Protein AF-A0A1Y1CG40-F1 (afdb_monomer)

Mean predicted aligned error: 4.22 Å

Foldseek 3Di:
DDPVVLVVVLVPDDPVRLVVLQVVVVVVCVVVVNPPQDADVVGDCSHNCNSVVSVVVVVCVVVVHDDD

Nearest PDB structures (foldseek):
  6xqe-assembly1_12  TM=3.963E-01  e=6.251E+00  Thermus thermophilus HB8

Organism: NCBI:txid1717717

Sequence (68 aa):
MTTDELKKLQAEMPNDVLIKKVRHQISEMARTGGRSHIMCVPPEITDTDMILSELVDRYEKALGNEIE

Radius of gyration: 12.65 Å; Cα contacts (8 Å, |Δi|>4): 44; chains: 1; bounding box: 27×27×32 Å

pLDDT: mean 89.5, std 7.47, range [57.78, 96.94]

Structure (mmCIF, N/CA/C/O backbone):
data_AF-A0A1Y1CG40-F1
#
_entry.id   AF-A0A1Y1CG40-F1
#
loop_
_atom_site.group_PDB
_atom_site.id
_atom_site.type_symbol
_atom_site.label_atom_id
_atom_site.label_alt_id
_atom_site.label_comp_id
_atom_site.label_asym_id
_atom_site.label_entity_id
_atom_site.label_seq_id
_atom_site.pdbx_PDB_ins_code
_atom_site.Cartn_x
_atom_site.Cartn_y
_atom_site.Cartn_z
_atom_site.occupancy
_atom_site.B_iso_or_equiv
_atom_site.auth_seq_id
_atom_site.auth_comp_id
_atom_site.auth_asym_id
_atom_site.auth_atom_id
_atom_site.pdbx_PDB_model_num
ATOM 1 N N . MET A 1 1 ? 11.946 14.444 0.928 1.00 70.19 1 MET A N 1
ATOM 2 C CA . MET A 1 1 ? 10.715 14.150 1.676 1.00 70.19 1 MET A CA 1
ATOM 3 C C . MET A 1 1 ? 11.115 13.575 3.016 1.00 70.19 1 MET A C 1
ATOM 5 O O . MET A 1 1 ? 11.955 12.678 3.042 1.00 70.19 1 MET A O 1
ATOM 9 N N . THR A 1 2 ? 10.602 14.130 4.106 1.00 82.75 2 THR A N 1
ATOM 10 C CA . THR A 1 2 ? 10.754 13.540 5.441 1.00 82.75 2 THR A CA 1
ATOM 11 C C . THR A 1 2 ? 9.763 12.388 5.617 1.00 82.75 2 THR A C 1
ATOM 13 O O . THR A 1 2 ? 8.784 12.275 4.877 1.00 82.75 2 THR A O 1
ATOM 16 N N . THR A 1 3 ? 9.992 11.522 6.603 1.00 82.81 3 THR A N 1
ATOM 17 C CA . THR A 1 3 ? 9.068 10.422 6.923 1.00 82.81 3 THR A CA 1
ATOM 18 C C . THR A 1 3 ? 7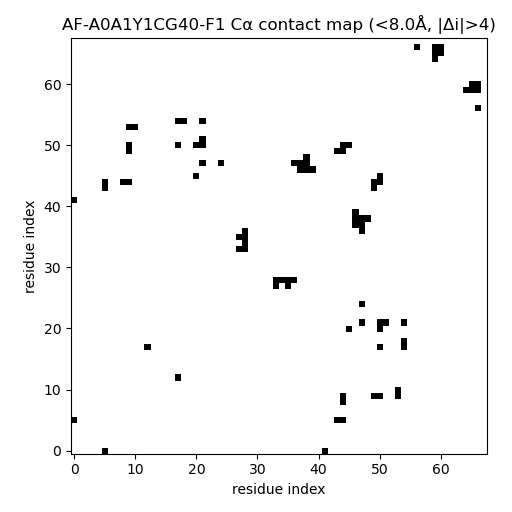.656 10.929 7.237 1.00 82.81 3 THR A C 1
ATOM 20 O O . THR A 1 3 ? 6.675 10.319 6.819 1.00 82.81 3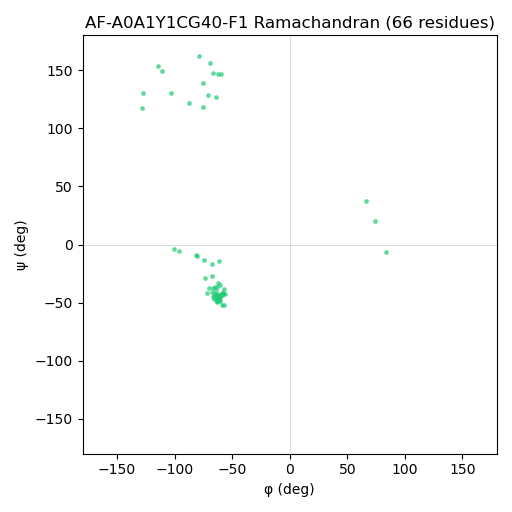 THR A O 1
ATOM 23 N N . ASP A 1 4 ? 7.543 12.067 7.924 1.00 85.19 4 ASP A N 1
ATOM 24 C CA . ASP A 1 4 ? 6.252 12.641 8.314 1.00 85.19 4 ASP A CA 1
ATOM 25 C C . ASP A 1 4 ? 5.474 13.190 7.112 1.00 85.19 4 ASP A C 1
ATOM 27 O O . ASP A 1 4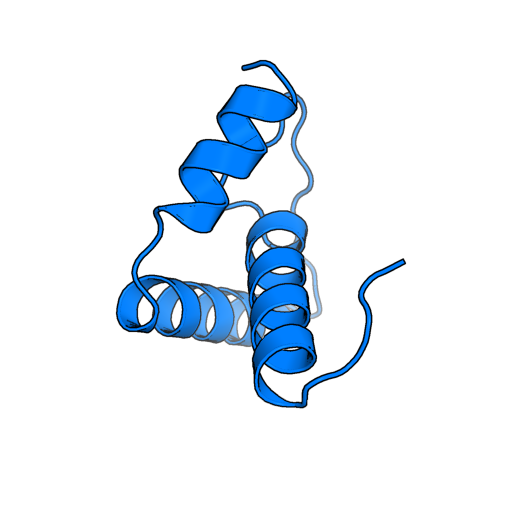 ? 4.257 13.021 7.024 1.00 85.19 4 ASP A O 1
ATOM 31 N N . GLU A 1 5 ? 6.171 13.799 6.148 1.00 85.62 5 GLU A N 1
ATOM 32 C CA . GLU A 1 5 ? 5.572 14.246 4.886 1.00 85.62 5 GLU A CA 1
ATOM 33 C C . GLU A 1 5 ? 5.029 13.064 4.076 1.00 85.62 5 GLU A C 1
ATOM 35 O O . GLU A 1 5 ? 3.908 13.129 3.572 1.00 85.62 5 GLU A O 1
ATOM 40 N N . LEU A 1 6 ? 5.791 11.969 3.995 1.00 84.50 6 LEU A N 1
ATOM 41 C CA . LEU A 1 6 ? 5.376 10.752 3.296 1.00 84.50 6 LEU A CA 1
ATOM 42 C C . LEU A 1 6 ? 4.107 10.156 3.922 1.00 84.50 6 LEU A C 1
ATOM 44 O O . LEU A 1 6 ? 3.144 9.881 3.206 1.00 84.50 6 LEU A O 1
ATOM 48 N N . LYS A 1 7 ? 4.080 10.027 5.255 1.00 86.50 7 LYS A N 1
ATOM 49 C CA . LYS A 1 7 ? 2.917 9.523 6.004 1.00 86.50 7 LYS A CA 1
ATOM 50 C C . LYS A 1 7 ? 1.677 10.384 5.787 1.00 86.50 7 LYS A C 1
ATOM 52 O O . LYS A 1 7 ? 0.585 9.863 5.578 1.00 86.50 7 LYS A O 1
ATOM 57 N N . LYS A 1 8 ? 1.840 11.709 5.803 1.00 89.06 8 LYS A N 1
ATOM 58 C CA . LYS A 1 8 ? 0.733 12.637 5.555 1.00 89.06 8 LYS A CA 1
ATOM 59 C C . LYS A 1 8 ? 0.150 12.443 4.153 1.00 89.06 8 LYS A C 1
ATOM 61 O O . LYS A 1 8 ? -1.062 12.312 4.014 1.00 89.06 8 LYS A O 1
ATOM 66 N N . LEU A 1 9 ? 1.003 12.370 3.132 1.00 89.38 9 LEU A N 1
ATOM 67 C CA . LEU A 1 9 ? 0.563 12.176 1.749 1.00 89.38 9 LEU A CA 1
ATOM 68 C C . LEU A 1 9 ? -0.118 10.816 1.528 1.00 89.38 9 LEU A C 1
ATOM 70 O O . LEU A 1 9 ? -1.084 10.731 0.771 1.00 89.38 9 LEU A O 1
ATOM 74 N N . GLN A 1 10 ? 0.358 9.759 2.191 1.00 89.25 10 GLN A N 1
ATOM 75 C CA . GLN A 1 10 ? -0.287 8.442 2.165 1.00 89.25 10 GLN A CA 1
ATOM 76 C C . GLN A 1 10 ? -1.686 8.492 2.786 1.00 89.25 10 GLN A C 1
ATOM 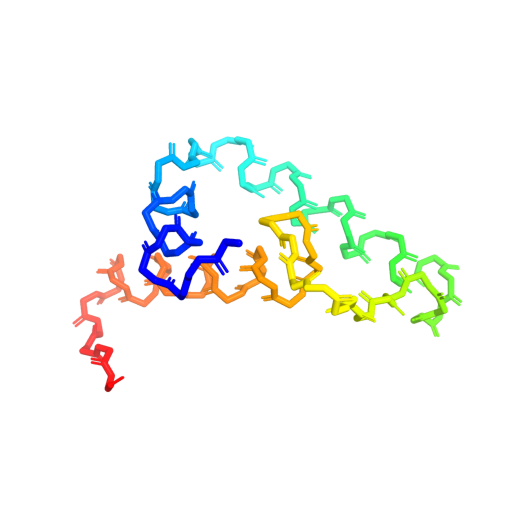78 O O . GLN A 1 10 ? -2.651 8.063 2.152 1.00 89.25 10 GLN A O 1
ATOM 83 N N . ALA A 1 11 ? -1.820 9.095 3.971 1.00 88.75 11 ALA A N 1
ATOM 84 C CA . ALA A 1 11 ? -3.100 9.233 4.663 1.00 88.75 11 ALA A CA 1
ATOM 85 C C . ALA A 1 11 ? -4.119 10.079 3.873 1.00 88.75 11 ALA A C 1
ATOM 87 O O . ALA A 1 11 ? -5.318 9.799 3.902 1.00 88.75 11 ALA A O 1
ATOM 88 N N . GLU A 1 12 ? -3.655 11.084 3.125 1.00 93.38 12 GLU A N 1
ATOM 89 C CA . GLU A 1 12 ? -4.497 11.932 2.271 1.00 93.38 12 GLU A CA 1
ATOM 90 C C . GLU A 1 12 ? -4.975 11.229 0.985 1.00 93.38 12 GLU A C 1
ATOM 92 O O . GLU A 1 12 ? -5.894 11.720 0.323 1.00 93.38 12 GLU A O 1
ATOM 97 N N . MET A 1 13 ? -4.407 10.071 0.620 1.00 94.38 13 MET A N 1
ATOM 98 C CA . MET A 1 13 ? -4.824 9.335 -0.576 1.00 94.38 13 MET A CA 1
ATOM 99 C C . MET A 1 13 ? -6.280 8.846 -0.443 1.00 94.38 13 MET A C 1
ATOM 101 O O . MET A 1 13 ? -6.596 8.137 0.516 1.00 94.38 13 MET A O 1
ATOM 105 N N . PRO A 1 14 ? -7.177 9.137 -1.404 1.00 95.75 14 PRO A N 1
ATOM 106 C CA . PRO A 1 14 ? -8.544 8.618 -1.381 1.00 95.75 14 PRO A CA 1
ATOM 107 C C . PRO A 1 14 ? -8.604 7.085 -1.464 1.00 95.75 14 PRO A C 1
ATOM 109 O O . PRO A 1 14 ? -7.787 6.458 -2.141 1.00 95.75 14 PRO A O 1
ATOM 112 N N . ASN A 1 15 ? -9.595 6.470 -0.809 1.00 95.44 15 ASN A N 1
ATOM 113 C CA . ASN A 1 15 ? -9.740 5.006 -0.755 1.00 95.44 15 ASN A CA 1
ATOM 114 C C . ASN A 1 15 ? -9.854 4.357 -2.143 1.00 95.44 15 ASN A C 1
ATOM 116 O O . ASN A 1 15 ? -9.244 3.323 -2.399 1.00 95.44 15 ASN A O 1
ATOM 120 N N . ASP A 1 16 ? -10.629 4.949 -3.049 1.00 96.88 16 ASP A N 1
ATOM 121 C CA . ASP A 1 16 ? -10.809 4.462 -4.418 1.00 96.88 16 ASP A CA 1
ATOM 122 C C . ASP A 1 16 ? -9.496 4.505 -5.218 1.00 96.88 16 ASP A C 1
ATOM 124 O O . ASP A 1 16 ? -9.164 3.552 -5.931 1.00 96.88 16 ASP A O 1
ATOM 128 N N . VAL A 1 17 ? -8.711 5.571 -5.041 1.00 96.19 17 VAL A N 1
ATOM 129 C CA . VAL A 1 17 ? -7.382 5.728 -5.641 1.00 96.19 17 VAL A CA 1
ATOM 130 C C . VAL A 1 17 ? -6.406 4.695 -5.079 1.00 96.19 17 VAL A C 1
ATOM 132 O O . VAL A 1 17 ? -5.722 4.028 -5.860 1.00 96.19 17 VAL A O 1
ATOM 135 N N . LEU A 1 18 ? -6.372 4.525 -3.755 1.00 95.81 18 LEU A N 1
ATOM 136 C CA . LEU A 1 18 ? -5.526 3.546 -3.073 1.00 95.81 18 LEU A CA 1
ATOM 137 C C . LEU A 1 18 ? -5.829 2.124 -3.556 1.00 95.81 18 LEU A C 1
ATOM 139 O O . LEU A 1 18 ? -4.937 1.426 -4.034 1.00 95.81 18 LEU A O 1
ATOM 143 N N . ILE A 1 19 ? -7.105 1.724 -3.538 1.00 96.50 19 ILE A N 1
ATOM 144 C CA . ILE A 1 19 ? -7.550 0.401 -3.996 1.00 96.50 19 ILE A CA 1
ATOM 145 C C .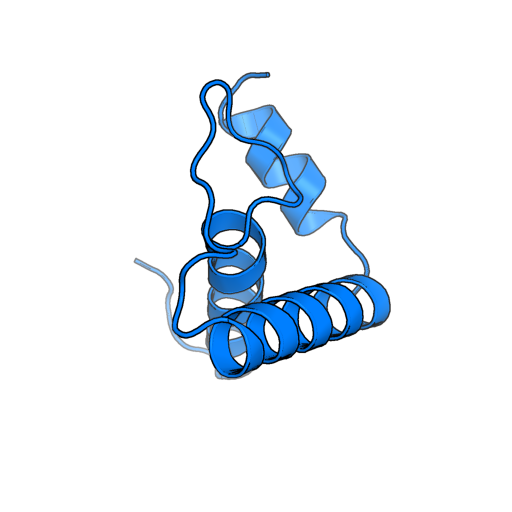 ILE A 1 19 ? -7.169 0.177 -5.463 1.00 96.50 19 ILE A C 1
ATOM 147 O O . ILE A 1 19 ? -6.697 -0.904 -5.825 1.00 96.50 19 ILE A O 1
ATOM 151 N N . LYS A 1 20 ? -7.347 1.186 -6.325 1.00 96.94 20 LYS A N 1
ATOM 152 C CA . LYS A 1 20 ? -6.973 1.095 -7.742 1.00 96.94 20 LYS A CA 1
ATOM 153 C C . LYS A 1 20 ? -5.467 0.890 -7.918 1.00 96.94 20 LYS A C 1
ATOM 155 O O . LYS A 1 20 ? -5.070 0.025 -8.698 1.00 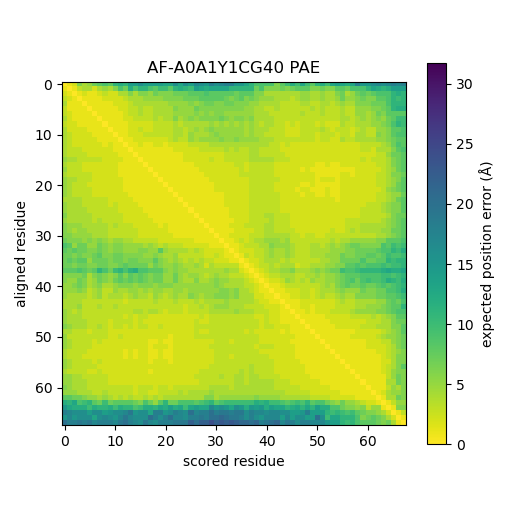96.94 20 LYS A O 1
ATOM 160 N N . LYS A 1 21 ? -4.640 1.657 -7.201 1.00 95.00 21 LYS A N 1
ATOM 161 C CA . LYS A 1 21 ? -3.174 1.540 -7.252 1.00 95.00 21 LYS A CA 1
ATOM 162 C C . LYS A 1 21 ? -2.702 0.184 -6.737 1.00 95.00 21 LYS A C 1
ATOM 164 O O . LYS A 1 21 ? -1.916 -0.468 -7.417 1.00 95.00 21 LYS A O 1
ATOM 169 N N . VAL A 1 22 ? -3.238 -0.279 -5.608 1.00 95.69 22 VAL A N 1
ATOM 170 C CA . VAL A 1 22 ? -2.887 -1.586 -5.037 1.00 95.69 22 VAL A CA 1
ATOM 171 C C . VAL A 1 22 ? -3.250 -2.720 -5.992 1.00 95.69 22 VAL A C 1
ATOM 173 O O . VAL A 1 22 ? -2.410 -3.566 -6.288 1.00 95.69 22 VAL A O 1
ATOM 176 N N . ARG A 1 23 ? -4.469 -2.720 -6.548 1.00 96.44 23 ARG A N 1
ATOM 177 C CA . ARG A 1 23 ? -4.880 -3.735 -7.534 1.00 96.44 23 ARG A CA 1
ATOM 178 C C . ARG A 1 23 ? -3.967 -3.753 -8.755 1.00 96.44 23 ARG A C 1
ATOM 180 O O . ARG A 1 23 ? -3.626 -4.829 -9.239 1.00 96.44 23 ARG A O 1
ATOM 187 N N . HIS A 1 24 ? -3.570 -2.578 -9.238 1.00 94.81 24 HIS A N 1
ATOM 188 C CA . HIS A 1 24 ? -2.636 -2.472 -10.351 1.00 94.81 24 HIS A CA 1
ATOM 189 C C . HIS A 1 24 ? -1.266 -3.069 -10.003 1.00 94.81 24 HIS A C 1
ATOM 191 O O . HIS A 1 24 ? -0.794 -3.927 -10.743 1.00 94.81 24 HIS A O 1
ATOM 197 N N . GLN A 1 25 ? -0.676 -2.699 -8.862 1.00 93.50 25 GLN A N 1
ATOM 198 C CA . GLN A 1 25 ? 0.625 -3.235 -8.447 1.00 93.50 25 GLN A CA 1
ATOM 199 C C . GLN A 1 25 ? 0.586 -4.752 -8.232 1.00 93.50 25 GLN A C 1
ATOM 201 O O . GLN A 1 25 ? 1.464 -5.461 -8.716 1.00 93.50 25 GLN A O 1
ATOM 206 N N . ILE A 1 26 ? -0.458 -5.282 -7.584 1.00 94.56 26 ILE A N 1
ATOM 207 C CA . ILE A 1 26 ? -0.633 -6.733 -7.411 1.00 94.56 26 ILE A CA 1
ATOM 208 C C . ILE A 1 26 ? -0.725 -7.437 -8.770 1.00 94.56 26 ILE A C 1
ATOM 210 O O . ILE A 1 26 ? -0.074 -8.460 -8.978 1.00 94.56 26 ILE A O 1
ATOM 214 N N . SER A 1 27 ? -1.497 -6.881 -9.709 1.00 95.44 27 SER A N 1
ATOM 215 C CA . SER A 1 27 ? -1.616 -7.427 -11.064 1.00 95.44 27 SER A CA 1
ATOM 216 C C . SER A 1 27 ? -0.270 -7.447 -11.789 1.00 95.44 27 SER A C 1
ATOM 218 O O . SER A 1 27 ? 0.080 -8.453 -12.404 1.00 95.44 27 SER A O 1
ATOM 220 N N . GLU A 1 28 ? 0.504 -6.365 -11.709 1.00 94.19 28 GLU A N 1
ATOM 221 C CA . GLU A 1 28 ? 1.818 -6.279 -12.350 1.00 94.19 28 GLU A CA 1
ATOM 222 C C . GLU A 1 28 ? 2.834 -7.228 -11.708 1.00 94.19 28 GLU A C 1
ATOM 224 O O . GLU A 1 28 ? 3.557 -7.932 -12.422 1.00 94.19 28 GLU A O 1
ATOM 229 N N . MET A 1 29 ? 2.838 -7.341 -10.378 1.00 93.56 29 MET A N 1
ATOM 230 C CA . MET A 1 29 ? 3.682 -8.303 -9.669 1.00 93.56 29 MET A CA 1
ATOM 231 C C . MET A 1 29 ? 3.344 -9.739 -10.070 1.00 93.56 29 MET A C 1
ATOM 233 O O . MET A 1 29 ? 4.245 -10.503 -10.417 1.00 93.56 29 MET A O 1
ATOM 237 N N . ALA A 1 30 ? 2.059 -10.103 -10.097 1.00 94.56 30 ALA A N 1
ATOM 238 C CA . ALA A 1 30 ? 1.621 -11.432 -10.514 1.00 94.56 30 ALA A CA 1
ATOM 239 C C . ALA A 1 30 ? 2.004 -11.724 -11.974 1.00 94.56 30 ALA A C 1
ATOM 241 O O . ALA A 1 30 ? 2.551 -12.784 -12.276 1.00 94.56 30 ALA A O 1
ATOM 242 N N . ARG A 1 31 ? 1.787 -10.759 -12.878 1.00 96.81 31 ARG A N 1
ATOM 243 C CA . ARG A 1 31 ? 2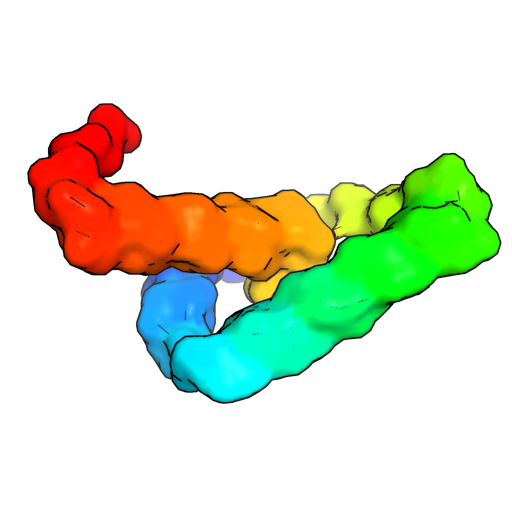.109 -10.876 -14.310 1.00 96.81 31 ARG A CA 1
ATOM 244 C C . ARG A 1 31 ? 3.606 -11.043 -14.564 1.00 96.81 31 ARG A C 1
ATOM 246 O O . ARG A 1 31 ? 4.002 -11.744 -15.492 1.00 96.81 31 ARG A O 1
ATOM 253 N N . THR A 1 32 ? 4.445 -10.372 -13.779 1.00 95.69 32 THR A N 1
ATOM 254 C CA . THR A 1 32 ? 5.898 -10.339 -13.996 1.00 95.69 32 THR A CA 1
ATOM 255 C C . THR A 1 32 ? 6.675 -11.355 -13.164 1.00 95.69 32 THR A C 1
ATOM 257 O O . THR A 1 32 ? 7.886 -11.478 -13.363 1.00 95.69 32 THR A O 1
ATOM 260 N N . GLY A 1 33 ? 6.014 -12.085 -12.261 1.00 93.00 33 GLY A N 1
ATOM 261 C CA . GLY A 1 33 ? 6.680 -12.943 -11.280 1.00 93.00 33 GLY A CA 1
ATOM 262 C C . GLY A 1 33 ? 7.499 -12.135 -10.269 1.00 93.00 33 GLY A C 1
ATOM 263 O O . GLY A 1 33 ? 8.614 -12.523 -9.938 1.00 93.00 33 GLY A O 1
ATOM 264 N N . GLY A 1 34 ? 6.992 -10.971 -9.857 1.00 89.12 34 GLY A N 1
ATOM 265 C CA . GLY A 1 34 ? 7.621 -10.078 -8.879 1.00 89.12 34 GLY A CA 1
ATOM 266 C C . GLY A 1 34 ? 8.677 -9.126 -9.445 1.00 89.12 34 GLY A C 1
ATOM 267 O O . GLY A 1 34 ? 9.121 -8.233 -8.735 1.00 89.12 34 GLY A O 1
ATOM 268 N N . ARG A 1 35 ? 9.055 -9.244 -10.726 1.00 88.75 35 ARG A N 1
ATOM 269 C CA . ARG A 1 35 ? 10.086 -8.382 -11.343 1.00 88.75 35 ARG A CA 1
ATOM 270 C C . ARG A 1 35 ? 9.676 -6.915 -11.501 1.00 88.75 35 ARG A C 1
ATOM 272 O O . ARG A 1 35 ? 10.542 -6.083 -11.739 1.00 88.75 35 ARG A O 1
ATOM 279 N N . SER A 1 36 ? 8.385 -6.600 -11.412 1.00 85.62 36 SER A N 1
ATOM 280 C CA . SER A 1 36 ? 7.893 -5.217 -11.393 1.00 85.62 36 SER A CA 1
ATOM 281 C C . SER A 1 36 ? 8.012 -4.547 -10.024 1.00 85.62 36 SER A C 1
ATOM 283 O O . SER A 1 36 ? 7.758 -3.351 -9.928 1.00 85.62 36 SER A O 1
ATOM 285 N N . HIS A 1 37 ? 8.342 -5.294 -8.966 1.00 86.88 37 HIS A N 1
ATOM 286 C CA . HIS A 1 37 ? 8.536 -4.718 -7.643 1.00 86.88 37 HIS A CA 1
ATOM 287 C C . HIS A 1 37 ? 9.880 -3.989 -7.600 1.00 86.88 37 HIS A C 1
ATOM 289 O O . HIS A 1 37 ? 10.935 -4.596 -7.790 1.00 86.88 37 HIS A O 1
ATOM 295 N N . ILE A 1 38 ? 9.829 -2.681 -7.367 1.00 79.75 38 ILE A N 1
ATOM 296 C CA . ILE A 1 38 ? 11.000 -1.814 -7.282 1.00 79.75 38 ILE A CA 1
ATOM 297 C C . ILE A 1 38 ? 10.900 -1.060 -5.959 1.00 79.75 38 ILE A C 1
ATOM 299 O O . ILE A 1 38 ? 9.850 -0.498 -5.655 1.00 79.75 38 ILE A O 1
ATOM 303 N N . MET A 1 39 ? 11.988 -1.072 -5.190 1.00 83.50 39 MET A N 1
ATOM 304 C CA . MET A 1 39 ? 12.163 -0.216 -4.018 1.00 83.50 39 MET A CA 1
ATOM 305 C C . MET A 1 39 ? 13.110 0.921 -4.391 1.00 83.50 39 MET A C 1
ATOM 307 O O . MET A 1 39 ? 14.186 0.676 -4.946 1.00 83.50 39 MET A O 1
ATOM 311 N N . CYS A 1 40 ? 12.711 2.150 -4.084 1.00 84.75 40 CYS A N 1
ATOM 312 C CA . CYS A 1 40 ? 13.446 3.357 -4.437 1.00 84.75 40 CYS A CA 1
ATOM 313 C C . CYS A 1 40 ? 13.970 4.080 -3.190 1.00 84.75 40 CYS A C 1
ATOM 315 O O . CYS A 1 40 ? 13.413 3.983 -2.098 1.00 84.75 40 CYS A O 1
ATOM 317 N N . VAL A 1 41 ? 15.064 4.830 -3.363 1.00 85.31 41 VAL A N 1
ATOM 318 C CA . VAL A 1 41 ? 15.565 5.787 -2.366 1.00 85.31 41 VAL A CA 1
ATOM 319 C C . VAL A 1 41 ? 15.778 7.133 -3.072 1.00 85.31 41 VAL A C 1
ATOM 321 O O . VAL A 1 41 ? 16.619 7.199 -3.972 1.00 85.31 41 VAL A O 1
ATOM 324 N N . PRO A 1 42 ? 15.069 8.211 -2.682 1.00 84.06 42 PRO A N 1
ATOM 325 C CA . PRO A 1 42 ? 14.071 8.270 -1.608 1.00 84.06 42 PRO A CA 1
ATOM 326 C C . PRO A 1 42 ? 12.784 7.490 -1.949 1.00 84.06 42 PRO A C 1
ATOM 328 O O . PRO A 1 42 ? 12.498 7.311 -3.131 1.00 84.06 42 PRO A O 1
ATOM 331 N N . PRO A 1 43 ? 12.018 7.045 -0.934 1.00 86.94 43 PRO A N 1
ATOM 332 C CA . PRO A 1 43 ? 10.748 6.358 -1.156 1.00 86.94 43 PRO A CA 1
ATOM 333 C C . PRO A 1 43 ? 9.710 7.297 -1.775 1.00 86.94 43 PRO A C 1
ATOM 335 O O . PRO A 1 43 ? 9.673 8.493 -1.464 1.00 86.94 43 PRO A O 1
ATOM 338 N N . GLU A 1 44 ? 8.826 6.743 -2.597 1.00 88.94 44 GLU A N 1
ATOM 339 C CA . GLU A 1 44 ? 7.691 7.440 -3.194 1.00 88.94 44 GLU A CA 1
ATOM 340 C C . GLU A 1 44 ? 6.361 6.933 -2.625 1.00 88.94 44 GLU A C 1
ATOM 342 O O . GLU A 1 44 ? 6.184 5.756 -2.322 1.00 88.94 44 GLU A O 1
ATOM 347 N N . ILE A 1 45 ? 5.350 7.808 -2.555 1.00 88.62 45 ILE A N 1
ATOM 348 C CA . ILE A 1 45 ? 3.996 7.436 -2.092 1.00 88.62 45 ILE A CA 1
ATOM 349 C C . ILE A 1 45 ? 3.324 6.363 -2.965 1.00 88.62 45 ILE A C 1
ATOM 351 O O . ILE A 1 45 ? 2.278 5.830 -2.602 1.00 88.62 45 ILE A O 1
ATOM 355 N N . THR A 1 46 ? 3.867 6.113 -4.156 1.00 87.50 46 THR A N 1
ATOM 356 C CA . THR A 1 46 ? 3.379 5.130 -5.126 1.00 87.50 46 THR A CA 1
ATOM 357 C C . THR A 1 46 ? 4.154 3.825 -5.125 1.00 87.50 46 THR A C 1
ATOM 359 O O . THR A 1 46 ? 3.758 2.916 -5.865 1.00 87.50 46 THR A O 1
ATOM 362 N N . ASP A 1 47 ? 5.214 3.726 -4.321 1.00 89.75 47 ASP A N 1
ATOM 363 C CA . ASP A 1 47 ? 5.967 2.490 -4.171 1.00 89.75 47 ASP A CA 1
ATOM 364 C C . ASP A 1 47 ? 5.043 1.381 -3.658 1.00 89.75 47 ASP A C 1
ATOM 366 O O . ASP A 1 47 ? 4.052 1.615 -2.958 1.00 89.75 47 ASP A O 1
ATOM 370 N N . THR A 1 48 ? 5.315 0.155 -4.101 1.00 90.88 48 THR A N 1
ATOM 371 C CA . THR A 1 48 ? 4.386 -0.966 -3.906 1.00 90.88 48 THR A CA 1
ATOM 372 C C . THR A 1 48 ? 4.212 -1.303 -2.429 1.00 90.88 48 THR A C 1
ATOM 374 O O . THR A 1 48 ? 3.094 -1.528 -1.980 1.00 90.88 48 THR A O 1
ATOM 377 N N . ASP A 1 49 ? 5.309 -1.320 -1.683 1.00 89.25 49 ASP A N 1
ATOM 378 C CA . ASP A 1 49 ? 5.335 -1.491 -0.232 1.00 89.25 49 ASP A CA 1
ATOM 379 C C . ASP A 1 49 ? 4.589 -0.357 0.483 1.00 89.25 49 ASP A C 1
ATOM 381 O O . ASP A 1 49 ? 3.756 -0.627 1.344 1.00 89.25 49 ASP A O 1
ATOM 385 N N . MET A 1 50 ? 4.798 0.890 0.058 1.00 91.69 50 MET A N 1
ATOM 386 C CA . MET A 1 50 ? 4.145 2.069 0.629 1.00 91.69 50 MET A CA 1
ATOM 387 C C . MET A 1 50 ? 2.617 2.016 0.505 1.00 91.69 50 MET A C 1
ATOM 389 O O . MET A 1 50 ? 1.904 2.207 1.491 1.00 91.69 50 MET A O 1
ATOM 393 N N . ILE A 1 51 ? 2.088 1.715 -0.685 1.00 92.62 51 ILE A N 1
ATOM 394 C CA . ILE A 1 51 ? 0.630 1.643 -0.881 1.00 92.62 51 ILE A CA 1
ATOM 395 C C . ILE A 1 51 ? 0.004 0.390 -0.256 1.00 92.62 51 ILE A C 1
ATOM 397 O O . ILE A 1 51 ? -1.171 0.414 0.109 1.00 92.62 51 ILE A O 1
ATOM 401 N N . LEU A 1 52 ? 0.751 -0.715 -0.157 1.00 93.06 52 LEU A N 1
ATOM 402 C CA . LEU A 1 52 ? 0.269 -1.930 0.498 1.00 93.06 52 LEU A CA 1
ATOM 403 C C . LEU A 1 52 ? 0.207 -1.741 2.013 1.00 93.06 52 LEU A C 1
ATOM 405 O O . LEU A 1 52 ? -0.794 -2.129 2.607 1.00 93.06 52 LEU A O 1
ATOM 409 N N . SER A 1 53 ? 1.221 -1.104 2.605 1.00 92.38 53 SER A N 1
ATOM 410 C CA . SER A 1 53 ? 1.239 -0.766 4.031 1.00 92.38 53 SER A CA 1
ATOM 411 C C . SER A 1 53 ? 0.031 0.090 4.398 1.00 92.38 53 SER A C 1
ATOM 413 O O . SER A 1 53 ? -0.749 -0.296 5.257 1.00 92.38 53 SER A O 1
ATOM 415 N N . GLU A 1 54 ? -0.212 1.183 3.669 1.00 94.00 54 GLU A N 1
ATOM 416 C CA . GLU A 1 54 ? -1.358 2.061 3.943 1.00 94.00 54 GLU A CA 1
ATOM 417 C C . GLU A 1 54 ? -2.707 1.328 3.809 1.00 94.00 54 GLU A C 1
ATOM 419 O O . GLU A 1 54 ? -3.652 1.597 4.553 1.00 94.00 54 GLU A O 1
ATOM 424 N N . LEU A 1 55 ? -2.826 0.382 2.867 1.00 95.25 55 LEU A N 1
ATOM 425 C CA . LEU A 1 55 ? -4.038 -0.430 2.744 1.00 95.25 55 LEU A CA 1
ATOM 426 C C . LEU A 1 55 ? -4.238 -1.342 3.962 1.00 95.25 55 LEU A C 1
ATOM 428 O O . LEU A 1 55 ? -5.372 -1.460 4.432 1.00 95.25 55 LEU A O 1
ATOM 432 N N . VAL A 1 56 ? -3.172 -1.983 4.447 1.00 94.38 56 VAL A N 1
ATOM 433 C CA . VAL A 1 56 ? -3.208 -2.839 5.643 1.00 94.38 56 VAL A CA 1
ATOM 434 C C . VAL A 1 56 ? -3.577 -2.009 6.867 1.00 94.38 56 VAL A C 1
ATOM 436 O O . VAL A 1 56 ? -4.551 -2.347 7.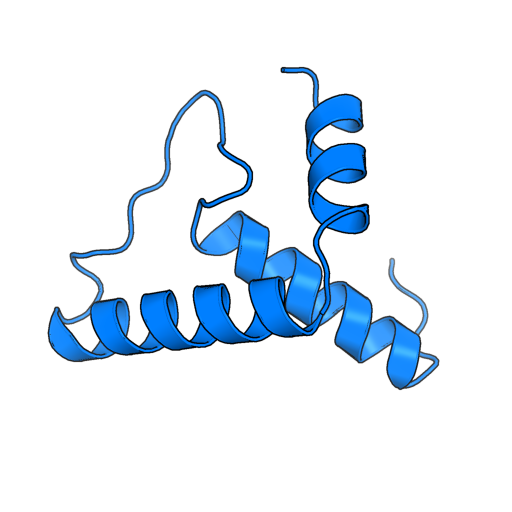534 1.00 94.38 56 VAL A O 1
ATOM 439 N N . ASP A 1 57 ? -2.931 -0.863 7.077 1.00 92.88 57 ASP A N 1
ATOM 440 C CA . ASP A 1 57 ? -3.209 0.024 8.211 1.00 92.88 57 ASP A CA 1
ATOM 441 C C . ASP A 1 57 ? -4.679 0.481 8.224 1.00 92.88 57 ASP A C 1
ATOM 443 O O . ASP A 1 57 ? -5.344 0.505 9.263 1.00 92.88 57 ASP A O 1
ATOM 447 N N . ARG A 1 58 ? -5.238 0.842 7.058 1.00 93.88 58 ARG A N 1
ATOM 448 C CA . ARG A 1 58 ? -6.663 1.206 6.944 1.00 93.88 58 ARG A CA 1
ATOM 449 C C . ARG A 1 58 ? -7.586 0.027 7.210 1.00 93.88 58 ARG A C 1
ATOM 451 O O . ARG A 1 58 ? -8.657 0.220 7.786 1.00 93.88 58 ARG A O 1
ATOM 458 N N . TYR A 1 59 ? -7.203 -1.165 6.768 1.00 94.44 59 TYR A N 1
ATOM 459 C CA . TYR A 1 59 ? -7.973 -2.379 6.998 1.00 94.44 59 TYR A CA 1
ATOM 460 C C . TYR A 1 59 ? -7.992 -2.748 8.485 1.00 94.44 59 TYR A C 1
ATOM 462 O O . TYR A 1 59 ? -9.064 -2.987 9.033 1.00 94.44 59 TYR A O 1
ATOM 470 N N . GLU A 1 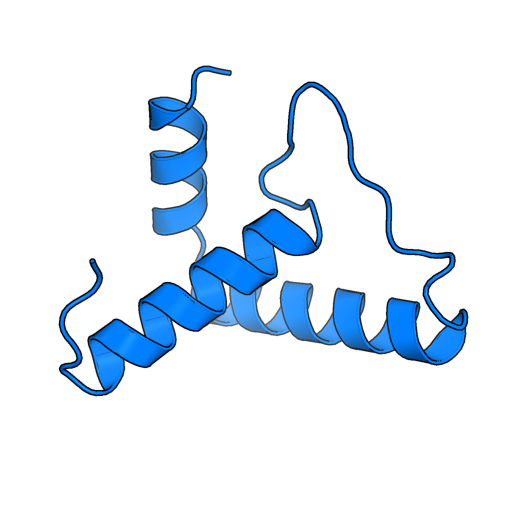60 ? -6.847 -2.695 9.163 1.00 93.75 60 GLU A N 1
ATOM 471 C CA . GLU A 1 60 ? -6.734 -2.942 10.603 1.00 93.75 60 GLU A CA 1
ATOM 472 C C . GLU A 1 60 ? -7.536 -1.925 11.423 1.00 93.75 60 GLU A C 1
ATOM 474 O O . GLU A 1 60 ? -8.339 -2.324 12.271 1.00 93.75 60 GLU A O 1
ATOM 479 N N . LYS A 1 61 ? -7.443 -0.627 11.089 1.00 91.19 61 LYS A N 1
ATOM 480 C CA . LYS A 1 61 ? -8.295 0.422 11.686 1.00 91.19 61 LYS A CA 1
ATOM 481 C C . LYS A 1 61 ? -9.782 0.130 11.503 1.00 91.19 61 LYS A C 1
ATOM 483 O O . LYS A 1 61 ? -10.562 0.324 12.431 1.00 91.19 61 LYS A O 1
ATOM 488 N N . ALA A 1 62 ? -10.189 -0.324 10.317 1.00 91.62 62 ALA A N 1
ATOM 489 C CA . ALA A 1 62 ? -11.586 -0.646 10.032 1.00 91.62 62 ALA A CA 1
ATOM 490 C C . ALA A 1 62 ? -12.088 -1.872 10.815 1.00 91.62 62 ALA A C 1
ATOM 492 O O . ALA A 1 62 ? -13.282 -1.963 11.096 1.00 91.62 62 ALA A O 1
ATOM 493 N N . LEU A 1 63 ? -11.191 -2.792 11.183 1.00 93.19 63 LEU A N 1
ATOM 494 C CA . LEU A 1 63 ? -11.493 -3.935 12.047 1.00 93.19 63 LEU A CA 1
ATOM 495 C C . LEU A 1 63 ? -11.489 -3.590 13.544 1.00 93.19 63 LEU A C 1
ATOM 497 O O . LEU A 1 63 ? -11.920 -4.412 14.349 1.00 93.19 63 LEU A O 1
ATOM 501 N N . GLY A 1 64 ? -11.044 -2.388 13.922 1.00 88.50 64 GLY A N 1
ATOM 502 C CA . GLY A 1 64 ? -10.869 -2.004 15.323 1.00 88.50 64 GLY A CA 1
ATOM 503 C C . GLY A 1 64 ? -9.644 -2.648 15.975 1.00 88.50 64 GLY A C 1
ATOM 504 O O . GLY A 1 64 ? -9.592 -2.732 17.200 1.00 88.50 64 GLY A O 1
ATOM 505 N N . ASN A 1 65 ? -8.681 -3.109 15.174 1.00 83.06 65 ASN A N 1
ATOM 506 C CA . ASN A 1 65 ? -7.410 -3.605 15.684 1.00 83.06 65 ASN A CA 1
ATOM 507 C C . ASN A 1 65 ? -6.535 -2.413 16.102 1.00 83.06 65 ASN A C 1
ATOM 509 O O . ASN A 1 65 ? -6.499 -1.390 15.411 1.00 83.06 65 ASN A O 1
ATOM 513 N N . GLU A 1 66 ? -5.835 -2.540 17.229 1.00 68.88 66 GLU A N 1
ATOM 514 C CA . GLU A 1 66 ? -4.790 -1.587 17.607 1.00 68.88 66 GLU A CA 1
ATOM 515 C C . GLU A 1 66 ? -3.593 -1.779 16.666 1.00 68.88 66 GLU A C 1
ATOM 517 O O . GLU A 1 66 ? -3.146 -2.905 16.458 1.00 68.88 66 GLU A O 1
ATOM 522 N N . ILE A 1 67 ? -3.111 -0.687 16.071 1.00 65.06 67 ILE A N 1
ATOM 523 C CA . ILE A 1 67 ? -1.867 -0.684 15.292 1.00 65.06 67 ILE A CA 1
ATOM 524 C C . ILE A 1 67 ? -0.731 -0.417 16.283 1.00 65.06 67 ILE A C 1
ATOM 526 O O . ILE A 1 67 ? -0.786 0.602 16.977 1.00 65.06 67 ILE A O 1
ATOM 530 N N . GLU A 1 68 ? 0.245 -1.328 16.364 1.00 57.78 68 GLU A N 1
ATOM 531 C CA . GLU A 1 68 ? 1.468 -1.174 17.179 1.00 57.78 68 GLU A CA 1
ATOM 532 C C . GLU A 1 68 ? 2.394 -0.054 16.672 1.00 57.78 68 GLU A C 1
ATOM 534 O O . GLU A 1 68 ? 2.590 0.075 15.440 1.00 57.78 68 GLU A O 1
#

Solvent-accessible surface area (backbone atoms only — not comparable to full-atom values): 4158 Å² total; per-residue (Å²): 134,55,75,67,58,49,52,51,56,50,70,67,52,51,68,72,59,49,53,52,52,45,53,49,49,54,51,46,23,65,76,53,74,47,72,66,66,63,89,62,88,78,77,51,76,78,31,61,67,52,43,47,48,54,51,50,55,53,49,38,53,74,71,68,49,85,82,132

Secondary structure (DSSP, 8-state):
--HHHHHHHHHHS-HHHHHHHHHHHHHHHHHHTTTT----SS--TTSHHHHHHHHHHHHHHHHTPPP-